Protein AF-A0A9P4QLD8-F1 (afdb_monomer)

Secondary structure (DSSP, 8-state):
----------------------------PPPPEEEEEEEE----TTSEEEEEEEEEE--GGG-EEEEEEEEEEB----S--EEPTT-SSEEEEE-SS-EEEEE----TT--

Organism: NCBI:txid682080

Radius of gyration: 29.02 Å; Cα contacts (8 Å, |Δi|>4): 168; chains: 1; bounding box: 28×88×71 Å

Foldseek 3Di:
DDDDDDDDDDPPPPPPPPPPPPPPPVVVPFDKDKAPWDWDAAQAQQDKTKTKIWIFRPDPVQTDTFIAIDIHRGGLADPDWDATPPDPQWIWHDHPVDIDIGGDDPCVPPD

pLDDT: mean 79.75, std 19.0, range [37.28, 98.5]

Solvent-accessible surface area (backbone atoms only — not comparable to full-atom values): 7178 Å² total; per-residue (Å²): 137,82,90,81,89,82,81,85,81,79,82,77,77,75,73,78,73,66,76,70,76,69,73,75,78,74,66,84,68,87,68,69,47,77,43,79,73,48,76,45,83,35,74,51,64,92,40,71,12,38,40,36,34,36,41,34,33,79,49,82,96,66,57,44,76,39,47,34,69,50,78,43,63,6,58,66,71,46,97,59,77,42,59,25,51,99,42,86,47,38,30,35,31,46,49,94,89,47,76,47,78,47,71,69,76,83,72,89,76,83,124

Sequence (111 aa):
MHFRTAILSLLTASALASPTPRVNEDDDYPILHVTNFGAFVNDDPSMPSHVSFHVVDPRPDNFVETDCILYRAGSLFKTVWVNCENTSDVSFLFASDAMRLQRVFLLDHIQ

Structure (mmCIF, N/CA/C/O backbone):
data_AF-A0A9P4QLD8-F1
#
_entry.id   AF-A0A9P4QLD8-F1
#
loop_
_atom_site.group_PDB
_atom_site.id
_atom_site.type_symbol
_atom_site.label_atom_id
_atom_site.label_alt_id
_atom_site.label_comp_id
_atom_site.label_asym_id
_atom_site.label_entity_id
_atom_site.label_seq_id
_atom_site.pdbx_PDB_ins_code
_atom_site.Cartn_x
_atom_site.Cartn_y
_atom_site.Cartn_z
_atom_site.occupancy
_atom_site.B_iso_or_equiv
_atom_site.auth_seq_id
_atom_site.auth_comp_id
_atom_site.auth_asym_id
_atom_site.auth_atom_id
_atom_site.pdbx_PDB_model_num
ATOM 1 N N . MET A 1 1 ? 1.583 -76.996 52.347 1.00 39.59 1 MET A N 1
ATOM 2 C CA . MET A 1 1 ? 1.034 -76.554 51.042 1.00 39.59 1 MET A CA 1
ATOM 3 C C . MET A 1 1 ? 0.850 -75.042 51.124 1.00 39.59 1 MET A C 1
ATOM 5 O O . MET A 1 1 ? 0.125 -74.598 51.993 1.00 39.59 1 MET A O 1
ATOM 9 N N . HIS A 1 2 ? 1.813 -74.279 50.606 1.00 37.53 2 HIS A N 1
ATOM 10 C CA . HIS A 1 2 ? 1.777 -73.580 49.306 1.00 37.53 2 HIS A CA 1
ATOM 11 C C . HIS A 1 2 ? 0.998 -72.243 49.324 1.00 37.53 2 HIS A C 1
ATOM 13 O O . HIS A 1 2 ? -0.222 -72.227 49.395 1.00 37.53 2 HIS A O 1
ATOM 19 N N . PHE A 1 3 ? 1.797 -71.166 49.269 1.00 49.41 3 PHE A N 1
ATOM 20 C CA . PHE A 1 3 ? 1.601 -69.785 48.791 1.00 49.41 3 PHE A CA 1
ATOM 21 C C . PHE A 1 3 ? 0.222 -69.313 48.295 1.00 49.41 3 PHE A C 1
ATOM 23 O O . PHE A 1 3 ? -0.394 -69.977 47.466 1.00 49.41 3 PHE A O 1
ATOM 30 N N . ARG A 1 4 ? -0.122 -68.063 48.667 1.00 46.09 4 ARG A N 1
ATOM 31 C CA . ARG A 1 4 ? -0.772 -66.998 47.851 1.00 46.09 4 ARG A CA 1
ATOM 32 C C . ARG A 1 4 ? -0.846 -65.720 48.710 1.00 46.09 4 ARG A C 1
ATOM 34 O O . ARG A 1 4 ? -1.633 -65.655 49.641 1.00 46.09 4 ARG A O 1
ATOM 41 N N . THR A 1 5 ? 0.146 -64.830 48.676 1.00 58.03 5 THR A N 1
ATOM 42 C CA . THR A 1 5 ? 0.263 -63.648 47.791 1.00 58.03 5 THR A CA 1
ATOM 43 C C . THR A 1 5 ? -1.036 -62.837 47.686 1.00 58.03 5 THR A C 1
ATOM 45 O O . THR A 1 5 ? -1.925 -63.206 46.926 1.00 58.03 5 THR A O 1
ATOM 48 N N . ALA A 1 6 ? -1.121 -61.711 48.403 1.00 55.94 6 ALA A N 1
ATOM 49 C CA . ALA A 1 6 ? -2.164 -60.699 48.227 1.00 55.94 6 ALA A CA 1
ATOM 50 C C . ALA A 1 6 ? -1.521 -59.313 48.036 1.00 55.94 6 ALA A C 1
ATOM 52 O O . ALA A 1 6 ? -1.149 -58.618 48.974 1.00 55.94 6 ALA A O 1
ATOM 53 N N . ILE A 1 7 ? -1.303 -59.036 46.754 1.00 61.97 7 ILE A N 1
ATOM 54 C CA . ILE A 1 7 ? -1.202 -57.778 46.003 1.00 61.97 7 ILE A CA 1
ATOM 55 C C . ILE A 1 7 ? -1.310 -56.481 46.835 1.00 61.97 7 ILE A C 1
ATOM 57 O O . ILE A 1 7 ? -2.387 -56.082 47.274 1.00 61.97 7 ILE A O 1
ATOM 61 N N . LEU A 1 8 ? -0.179 -55.773 46.940 1.00 50.72 8 LEU A N 1
ATOM 62 C CA . LEU A 1 8 ? -0.100 -54.360 47.315 1.00 50.72 8 LEU A CA 1
ATOM 63 C C . LEU A 1 8 ? -0.787 -53.532 46.212 1.00 50.72 8 LEU A C 1
ATOM 65 O O . LEU A 1 8 ? -0.286 -53.456 45.091 1.00 50.72 8 LEU A O 1
ATOM 69 N N . SER A 1 9 ? -1.948 -52.942 46.500 1.00 49.69 9 SER A N 1
ATOM 70 C CA . SER A 1 9 ? -2.614 -52.028 45.565 1.00 49.69 9 SER A CA 1
ATOM 71 C C . SER A 1 9 ? -1.910 -50.671 45.589 1.00 49.69 9 SER A C 1
ATOM 73 O O . SER A 1 9 ? -2.012 -49.928 46.563 1.00 49.69 9 SER A O 1
ATOM 75 N N . LEU A 1 10 ? -1.175 -50.361 44.519 1.00 51.78 10 LEU A N 1
ATOM 76 C CA . LEU A 1 10 ? -0.629 -49.030 44.259 1.00 51.78 10 LEU A CA 1
ATOM 77 C C . LEU A 1 10 ? -1.789 -48.073 43.948 1.00 51.78 10 LEU A C 1
ATOM 79 O O . LEU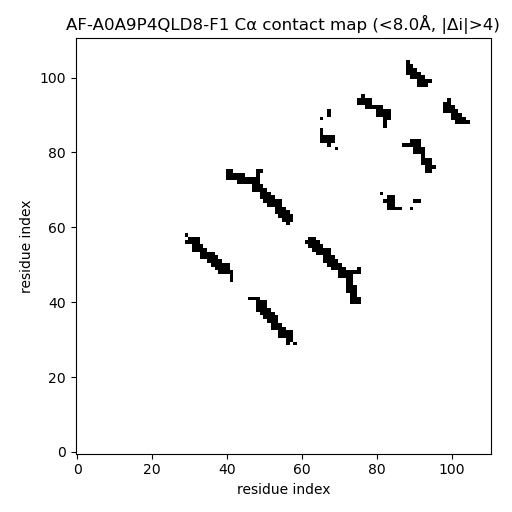 A 1 10 ? -2.415 -48.166 42.894 1.00 51.78 10 LEU A O 1
ATOM 83 N N . LEU A 1 11 ? -2.060 -47.136 44.856 1.00 57.88 11 LEU A N 1
ATOM 84 C CA . LEU A 1 11 ? -2.878 -45.958 44.574 1.00 57.88 11 LEU A CA 1
ATOM 85 C C . LEU A 1 11 ? -2.089 -45.049 43.626 1.00 57.88 11 LEU A C 1
ATOM 87 O O . LEU A 1 11 ? -1.247 -44.258 44.048 1.00 57.88 11 LEU A O 1
ATOM 91 N N . THR A 1 12 ? -2.339 -45.181 42.327 1.00 61.19 12 THR A N 1
ATOM 92 C CA . THR A 1 12 ? -1.891 -44.218 41.323 1.00 61.19 12 THR A CA 1
ATOM 93 C C . THR A 1 12 ? -2.645 -42.911 41.540 1.00 61.19 12 THR A C 1
ATOM 95 O O . THR A 1 12 ? -3.796 -42.768 41.122 1.00 61.19 12 THR A O 1
ATOM 98 N N . ALA A 1 13 ? -1.999 -41.959 42.214 1.00 59.09 13 ALA A N 1
ATOM 99 C CA . ALA A 1 13 ? -2.413 -40.566 42.207 1.00 59.09 13 ALA A CA 1
ATOM 100 C C . ALA A 1 13 ? -2.395 -40.089 40.751 1.00 59.09 13 ALA A C 1
ATOM 102 O O . ALA A 1 13 ? -1.338 -39.850 40.168 1.00 59.09 13 ALA A O 1
ATOM 103 N N . SER A 1 14 ? -3.578 -40.007 40.145 1.00 55.00 14 SER A N 1
ATOM 104 C CA . SER A 1 14 ? -3.750 -39.298 38.886 1.00 55.00 14 SER A CA 1
ATOM 105 C C . SER A 1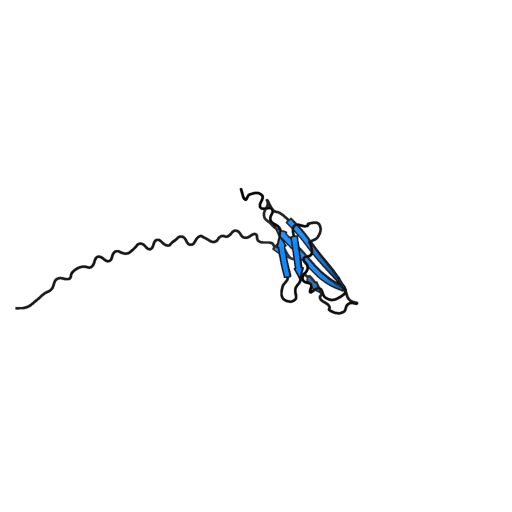 14 ? -3.514 -37.835 39.216 1.00 55.00 14 SER A C 1
ATOM 107 O O . SER A 1 14 ? -4.383 -37.178 39.787 1.00 55.00 14 SER A O 1
ATOM 109 N N . ALA A 1 15 ? -2.302 -37.348 38.952 1.00 59.62 15 ALA A N 1
ATOM 110 C CA . ALA A 1 15 ? -2.064 -35.923 38.895 1.00 59.62 15 ALA A CA 1
ATOM 111 C C . ALA A 1 15 ? -3.119 -35.358 37.941 1.00 59.62 15 ALA A C 1
ATOM 113 O O . ALA A 1 15 ? -3.139 -35.711 36.760 1.00 59.62 15 ALA A O 1
ATOM 114 N N . LEU A 1 16 ? -4.027 -34.532 38.467 1.00 56.09 16 LEU A N 1
ATOM 115 C CA . LEU A 1 16 ? -4.762 -33.595 37.641 1.00 56.09 16 LEU A CA 1
ATOM 116 C C . LEU A 1 16 ? -3.696 -32.707 37.002 1.00 56.09 16 LEU A C 1
ATOM 118 O O . LEU A 1 16 ? -3.296 -31.686 37.555 1.00 56.09 16 LEU A O 1
ATOM 122 N N . ALA A 1 17 ? -3.213 -33.116 35.833 1.00 57.56 17 ALA A N 1
ATOM 123 C CA . ALA A 1 17 ? -2.823 -32.160 34.827 1.00 57.56 17 ALA A CA 1
ATOM 124 C C . ALA A 1 17 ? -4.117 -31.419 34.491 1.00 57.56 17 ALA A C 1
ATOM 126 O O . ALA A 1 17 ? -4.856 -31.805 33.586 1.00 57.56 17 ALA A O 1
ATOM 127 N N . SER A 1 18 ? -4.444 -30.406 35.298 1.00 61.69 18 SER A N 1
ATOM 128 C CA . SER A 1 18 ? -5.328 -29.348 34.847 1.00 61.69 18 SER A CA 1
ATOM 129 C C . SER A 1 18 ? -4.777 -28.949 33.486 1.00 61.69 18 SER A C 1
ATOM 131 O O . SER A 1 18 ? -3.577 -28.657 33.412 1.00 61.69 18 SER A O 1
ATOM 133 N N . PRO A 1 19 ? -5.576 -28.999 32.408 1.00 56.75 19 PRO A N 1
ATOM 134 C CA . PRO A 1 19 ? -5.168 -28.354 31.183 1.00 56.75 19 PRO A CA 1
ATOM 135 C C . PRO A 1 19 ? -4.829 -26.935 31.613 1.00 56.75 19 PRO A C 1
ATOM 137 O O . PRO A 1 19 ? -5.700 -26.221 32.118 1.00 56.75 19 PRO A O 1
ATOM 140 N N . THR A 1 20 ? -3.556 -26.550 31.520 1.00 59.50 20 THR A N 1
ATOM 141 C CA . THR A 1 20 ? -3.214 -25.137 31.519 1.00 59.50 20 THR A CA 1
ATOM 142 C C . THR A 1 20 ? -4.173 -24.547 30.497 1.00 59.50 20 THR A C 1
ATOM 144 O O . THR A 1 20 ? -4.252 -25.114 29.397 1.00 59.50 20 THR A O 1
ATOM 147 N N . PRO A 1 21 ? -4.959 -23.510 30.833 1.00 53.91 21 PRO A N 1
ATOM 148 C CA . PRO A 1 21 ? -5.664 -22.793 29.796 1.00 53.91 21 PRO A CA 1
ATOM 149 C C . PRO A 1 21 ? -4.566 -22.460 28.797 1.00 53.91 21 PRO A C 1
ATOM 151 O O . PRO A 1 21 ? -3.605 -21.767 29.141 1.00 53.91 21 PRO A O 1
ATOM 154 N N . ARG A 1 22 ? -4.633 -23.042 27.594 1.00 52.44 22 ARG A N 1
ATOM 155 C CA . ARG A 1 22 ? -4.015 -22.361 26.474 1.00 52.44 22 ARG A CA 1
ATOM 156 C C . ARG A 1 22 ? -4.698 -21.018 26.559 1.00 52.44 22 ARG A C 1
ATOM 158 O O . ARG A 1 22 ? -5.926 -20.973 26.497 1.00 52.44 22 ARG A O 1
ATOM 165 N N . VAL A 1 23 ? -3.931 -19.986 26.900 1.00 49.44 23 VAL A N 1
ATOM 166 C CA . VAL A 1 23 ? -4.340 -18.621 26.617 1.00 49.44 23 VAL A CA 1
ATOM 167 C C . VAL A 1 23 ? -4.930 -18.740 25.224 1.00 49.44 23 VAL A C 1
ATOM 169 O O . VAL A 1 23 ? -4.248 -19.225 24.318 1.00 49.44 23 VAL A O 1
ATOM 172 N N . ASN A 1 24 ? -6.242 -18.541 25.109 1.00 45.75 24 ASN A N 1
ATOM 173 C CA . ASN A 1 24 ? -6.823 -18.349 23.803 1.00 45.75 24 ASN A CA 1
ATOM 174 C C . ASN A 1 24 ? -6.074 -17.117 23.318 1.00 45.75 24 ASN A C 1
ATOM 176 O O . ASN A 1 24 ? -6.378 -16.012 23.756 1.00 45.75 24 ASN A O 1
ATOM 180 N N . GLU A 1 25 ? -5.035 -17.326 22.515 1.00 51.84 25 GLU A N 1
ATOM 181 C CA . GLU A 1 25 ? -4.438 -16.317 21.655 1.00 51.84 25 GLU A CA 1
ATOM 182 C C . GLU A 1 25 ? -5.484 -15.989 20.575 1.00 51.84 25 GLU A C 1
ATOM 184 O O . GLU A 1 25 ? -5.209 -16.037 19.382 1.00 51.84 25 GLU A O 1
ATOM 189 N N . ASP A 1 26 ? -6.703 -15.632 20.999 1.00 52.44 26 ASP A N 1
ATOM 190 C CA . ASP A 1 26 ? -7.467 -14.571 20.357 1.00 52.44 26 ASP A CA 1
ATOM 191 C C . ASP A 1 26 ? -6.697 -13.278 20.668 1.00 52.44 26 ASP A C 1
ATOM 193 O O . ASP A 1 26 ? -7.160 -12.383 21.376 1.00 52.44 26 ASP A O 1
ATOM 197 N N . ASP A 1 27 ? -5.451 -13.217 20.202 1.00 53.91 27 ASP A N 1
ATOM 198 C CA . ASP A 1 27 ? -4.809 -11.952 19.962 1.00 53.91 27 ASP A CA 1
ATOM 199 C C . ASP A 1 27 ? -5.679 -11.318 18.881 1.00 53.91 27 ASP A C 1
ATOM 201 O O . ASP A 1 27 ? -5.672 -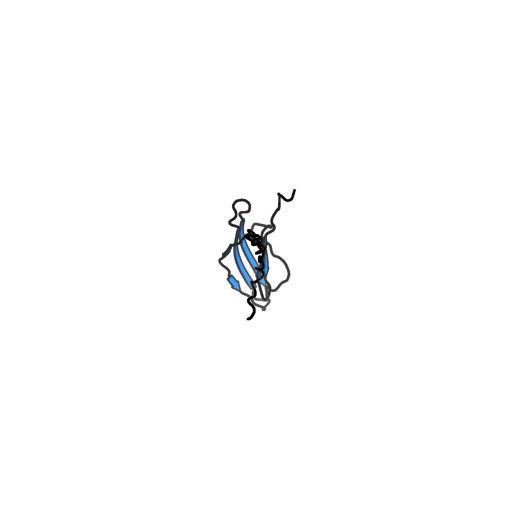11.747 17.723 1.00 53.91 27 ASP A O 1
ATOM 205 N N . ASP A 1 28 ? -6.501 -10.359 19.295 1.00 67.94 28 ASP A N 1
ATOM 206 C CA . ASP A 1 28 ? -7.379 -9.566 18.442 1.00 67.94 28 ASP A CA 1
ATOM 207 C C . ASP A 1 28 ? -6.500 -8.634 17.590 1.00 67.94 28 ASP A C 1
ATOM 209 O O . ASP A 1 28 ? -6.440 -7.412 17.764 1.00 67.94 28 ASP A O 1
ATOM 213 N N . TYR A 1 29 ? -5.678 -9.244 16.730 1.00 71.94 29 TYR A N 1
ATOM 214 C CA . TYR A 1 29 ? -4.802 -8.534 15.829 1.00 71.94 29 TYR A CA 1
ATOM 215 C C . TYR A 1 29 ? -5.687 -7.779 14.848 1.00 71.94 29 TYR A C 1
ATOM 217 O O . TYR A 1 29 ? -6.560 -8.373 14.208 1.00 71.94 29 TYR A O 1
ATOM 225 N N . PRO A 1 30 ? -5.460 -6.472 14.682 1.00 81.88 30 PRO A N 1
ATOM 226 C CA . PRO A 1 30 ? -6.258 -5.689 13.766 1.00 81.88 30 PRO A CA 1
ATOM 227 C C . PRO A 1 30 ? -6.127 -6.222 12.343 1.00 81.88 30 PRO A C 1
ATOM 229 O O . PRO A 1 30 ? -5.030 -6.302 11.788 1.00 81.88 30 PRO A O 1
ATOM 232 N N . ILE A 1 31 ? -7.269 -6.565 11.750 1.00 89.00 31 ILE A N 1
ATOM 233 C CA . ILE A 1 31 ? -7.357 -7.002 10.361 1.00 89.00 31 ILE A CA 1
ATOM 234 C C . ILE A 1 31 ? -7.623 -5.776 9.493 1.00 89.00 31 ILE A C 1
ATOM 236 O O . ILE A 1 31 ? -8.649 -5.112 9.625 1.00 89.00 31 ILE A O 1
ATOM 240 N N . LEU A 1 32 ? -6.697 -5.499 8.577 1.00 93.00 32 LEU A N 1
ATOM 241 C CA . LEU A 1 32 ? -6.878 -4.502 7.528 1.00 93.00 32 LEU A CA 1
ATOM 242 C C . LEU A 1 32 ? -7.386 -5.200 6.267 1.00 93.00 32 LEU A C 1
ATOM 244 O O . LEU A 1 32 ? -6.790 -6.173 5.799 1.00 93.00 32 LEU A O 1
ATOM 248 N N . HIS A 1 33 ? -8.472 -4.695 5.695 1.00 96.31 33 HIS A N 1
ATOM 249 C CA . HIS A 1 33 ? -9.018 -5.201 4.444 1.00 96.31 33 HIS A CA 1
ATOM 250 C C . HIS A 1 33 ? -8.361 -4.478 3.275 1.00 96.31 33 HIS A C 1
ATOM 252 O O . HIS A 1 33 ? -8.506 -3.267 3.133 1.00 96.31 33 HIS A O 1
ATOM 258 N N . VAL A 1 34 ? -7.663 -5.229 2.423 1.00 97.31 34 VAL A N 1
ATOM 259 C CA . VAL A 1 34 ? -7.049 -4.712 1.195 1.00 97.31 34 VAL A CA 1
ATOM 260 C C . VAL A 1 34 ? -7.846 -5.204 -0.006 1.00 97.31 34 VAL A C 1
ATOM 262 O O . VAL A 1 34 ? -7.997 -6.409 -0.205 1.00 97.31 34 VAL A O 1
ATOM 265 N N . THR A 1 35 ? -8.361 -4.282 -0.814 1.00 98.25 35 THR A N 1
ATOM 266 C CA . THR A 1 35 ? -9.193 -4.589 -1.989 1.00 98.25 35 THR A CA 1
ATOM 267 C C . THR A 1 35 ? -8.722 -3.818 -3.222 1.00 98.25 35 THR A C 1
ATOM 269 O O . THR A 1 35 ? -7.839 -2.965 -3.132 1.00 98.25 35 THR A O 1
ATOM 272 N N . ASN A 1 36 ? -9.274 -4.148 -4.396 1.00 98.06 36 ASN A N 1
ATOM 273 C CA . ASN A 1 36 ? -9.004 -3.457 -5.666 1.00 98.06 36 ASN A CA 1
ATOM 274 C C . ASN A 1 36 ? -7.509 -3.339 -6.017 1.00 98.06 36 ASN A C 1
ATOM 276 O O . ASN A 1 36 ? -7.070 -2.344 -6.590 1.00 98.06 36 ASN A O 1
ATOM 280 N N . PHE A 1 37 ? -6.720 -4.356 -5.659 1.00 97.12 37 PHE A N 1
ATOM 281 C CA . PHE A 1 37 ? -5.288 -4.364 -5.926 1.00 97.12 37 PHE A CA 1
ATOM 282 C C . PHE A 1 37 ? -5.004 -4.445 -7.430 1.00 97.12 37 PHE A C 1
ATOM 284 O O . PHE A 1 37 ? -5.462 -5.359 -8.119 1.00 97.12 37 PHE A O 1
ATOM 291 N N . GLY A 1 38 ? -4.190 -3.515 -7.918 1.00 96.38 38 GLY A N 1
ATOM 292 C CA . GLY A 1 38 ? -3.653 -3.501 -9.268 1.00 96.38 38 GLY A CA 1
ATOM 293 C C . GLY A 1 38 ? -2.215 -3.003 -9.257 1.00 96.38 38 GLY A C 1
ATOM 294 O O . GLY A 1 38 ? -1.891 -2.035 -8.572 1.00 96.38 38 GLY A O 1
ATOM 295 N N . ALA A 1 39 ? -1.353 -3.659 -10.027 1.00 94.25 39 ALA A N 1
ATOM 296 C CA . ALA A 1 39 ? 0.031 -3.249 -10.189 1.00 94.25 39 ALA A CA 1
ATOM 297 C C . ALA A 1 39 ? 0.484 -3.451 -11.636 1.00 94.25 39 ALA A C 1
ATOM 299 O O . ALA A 1 39 ? 0.258 -4.504 -12.234 1.00 94.25 39 ALA A O 1
ATOM 300 N N . PHE A 1 40 ? 1.160 -2.445 -12.168 1.00 94.69 40 PHE A N 1
ATOM 301 C CA . PHE A 1 40 ? 1.918 -2.495 -13.403 1.00 94.69 40 PHE A CA 1
ATOM 302 C C . PHE A 1 40 ? 3.362 -2.118 -13.082 1.00 94.69 40 PHE A C 1
ATOM 304 O O . PHE A 1 40 ? 3.639 -0.995 -12.665 1.00 94.69 40 PHE A O 1
ATOM 311 N N . VAL A 1 41 ? 4.287 -3.061 -13.254 1.00 92.31 41 VAL A N 1
ATOM 312 C CA . VAL A 1 41 ? 5.712 -2.845 -12.986 1.00 92.31 41 VAL A CA 1
ATOM 313 C C . VAL A 1 41 ? 6.471 -2.904 -14.298 1.00 92.31 41 VAL A C 1
ATOM 315 O O . VAL A 1 41 ? 6.333 -3.860 -15.059 1.00 92.31 41 VAL A O 1
ATOM 318 N N . ASN A 1 42 ? 7.290 -1.890 -14.539 1.00 92.00 42 ASN A N 1
ATOM 319 C CA . ASN A 1 42 ? 8.197 -1.826 -15.665 1.00 92.00 42 ASN A CA 1
ATOM 320 C C . ASN A 1 42 ? 9.556 -1.279 -15.216 1.00 92.00 42 ASN A C 1
ATOM 322 O O . ASN A 1 42 ? 9.630 -0.351 -14.413 1.00 92.00 42 ASN A O 1
ATOM 326 N N . ASP A 1 43 ? 10.633 -1.837 -15.758 1.00 91.06 43 ASP A N 1
ATOM 327 C CA . ASP A 1 43 ? 11.998 -1.383 -15.493 1.00 91.06 43 ASP A CA 1
ATOM 328 C C . ASP A 1 43 ? 12.476 -0.322 -16.499 1.00 91.06 43 ASP A C 1
ATOM 330 O O . ASP A 1 43 ? 13.503 0.318 -16.273 1.00 91.06 43 ASP A O 1
ATOM 334 N N . ASP A 1 44 ? 11.729 -0.085 -17.584 1.00 93.81 44 ASP A N 1
ATOM 335 C CA . ASP A 1 44 ? 12.011 0.996 -18.531 1.00 93.81 44 ASP A CA 1
ATOM 336 C C . ASP A 1 44 ? 11.761 2.373 -17.877 1.00 93.81 44 ASP A C 1
ATOM 338 O O . ASP A 1 44 ? 10.616 2.695 -17.547 1.00 93.81 44 ASP A O 1
ATOM 342 N N . PRO A 1 45 ? 12.788 3.231 -17.716 1.00 92.06 45 PRO A N 1
ATOM 343 C CA . PRO A 1 45 ? 12.642 4.542 -17.083 1.00 92.06 45 PRO A CA 1
ATOM 344 C C . PRO A 1 45 ? 11.766 5.520 -17.878 1.00 92.06 45 PRO A C 1
ATOM 346 O O . PRO A 1 45 ? 11.375 6.553 -17.338 1.00 92.06 45 PRO A O 1
ATOM 349 N N . SER A 1 46 ? 11.466 5.233 -19.147 1.00 93.75 46 SER A N 1
ATOM 350 C CA . SER A 1 46 ? 10.572 6.041 -19.981 1.00 93.75 46 SER A CA 1
ATOM 351 C C . SER A 1 46 ? 9.093 5.678 -19.822 1.00 93.75 46 SER A C 1
ATOM 353 O O . SER A 1 46 ? 8.228 6.462 -20.216 1.00 93.75 46 SER A O 1
ATOM 355 N N . MET A 1 47 ? 8.789 4.530 -19.209 1.00 94.31 47 MET A N 1
ATOM 356 C CA . MET A 1 47 ? 7.426 4.092 -18.933 1.00 94.31 47 MET A CA 1
ATOM 357 C C . MET A 1 47 ? 7.126 4.177 -17.431 1.00 94.31 47 MET A C 1
ATOM 359 O O . MET A 1 47 ? 7.938 3.760 -16.602 1.00 94.31 47 MET A O 1
ATOM 363 N N . PRO A 1 48 ? 5.958 4.708 -17.042 1.00 93.25 48 PRO A N 1
ATOM 364 C CA . PRO A 1 48 ? 5.574 4.740 -15.646 1.00 93.25 48 PRO A CA 1
ATOM 365 C C . PRO A 1 48 ? 5.129 3.354 -15.183 1.00 93.25 48 PRO A C 1
ATOM 367 O O . PRO A 1 48 ? 4.310 2.702 -15.827 1.00 93.25 48 PRO A O 1
ATOM 370 N N . SER A 1 49 ? 5.623 2.948 -14.024 1.00 94.94 49 SER A N 1
ATOM 371 C CA . SER A 1 49 ? 5.004 1.906 -13.224 1.00 94.94 49 SER A CA 1
ATOM 372 C C . SER A 1 49 ? 3.918 2.489 -12.320 1.00 94.94 49 SER A C 1
ATOM 374 O O . SER A 1 49 ? 3.944 3.673 -11.957 1.00 94.94 49 SER A O 1
ATOM 376 N N . HIS A 1 50 ? 2.981 1.634 -11.924 1.00 94.94 50 HIS A N 1
ATOM 377 C CA . HIS A 1 50 ? 1.833 1.973 -11.095 1.00 94.94 50 HIS A CA 1
ATOM 378 C C . HIS A 1 50 ? 1.531 0.856 -10.093 1.00 94.94 50 HIS A C 1
ATOM 380 O O . HIS A 1 50 ? 1.634 -0.327 -10.407 1.00 94.94 50 HIS A O 1
ATOM 386 N N . VAL A 1 51 ? 1.142 1.232 -8.881 1.00 95.75 51 VAL A N 1
ATOM 387 C CA . VAL A 1 51 ? 0.474 0.335 -7.935 1.00 95.75 51 VAL A CA 1
ATOM 388 C C . VAL A 1 51 ? -0.664 1.092 -7.270 1.00 95.75 51 VAL A C 1
ATOM 390 O O . VAL A 1 51 ? -0.516 2.268 -6.931 1.00 95.75 51 VAL A O 1
ATOM 393 N N . SER A 1 52 ? -1.805 0.428 -7.129 1.00 97.38 52 SER A N 1
ATOM 394 C CA . SER A 1 52 ? -3.006 0.970 -6.507 1.00 97.38 52 SER A CA 1
ATOM 395 C C . SER A 1 52 ? -3.752 -0.113 -5.743 1.00 97.38 52 SER A C 1
ATOM 397 O O . SER A 1 52 ? -3.890 -1.232 -6.238 1.00 97.38 52 SER A O 1
ATOM 399 N N . PHE A 1 53 ? -4.260 0.219 -4.567 1.00 98.19 53 PHE A N 1
ATOM 400 C CA . PHE A 1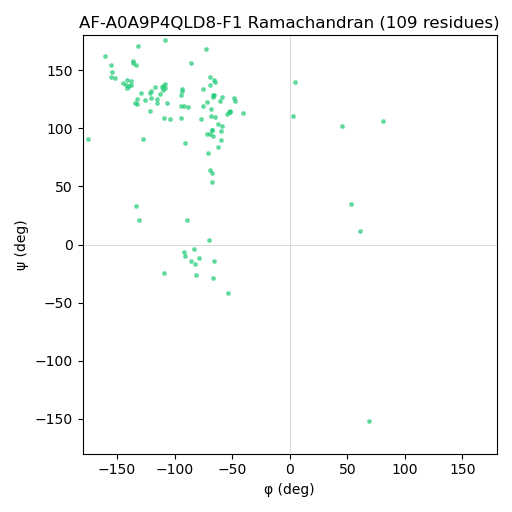 53 ? -5.155 -0.635 -3.792 1.00 98.19 53 PHE A CA 1
ATOM 401 C C . PHE A 1 53 ? -5.922 0.210 -2.777 1.00 98.19 53 PHE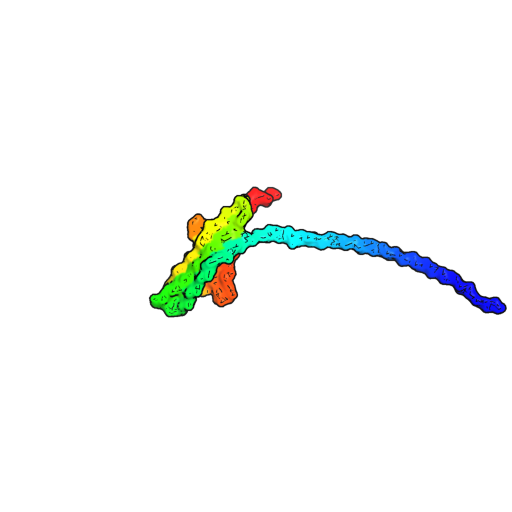 A C 1
ATOM 403 O O . PHE A 1 53 ? -5.519 1.327 -2.461 1.00 98.19 53 PHE A O 1
ATOM 410 N N . HIS A 1 54 ? -7.008 -0.344 -2.260 1.00 98.50 54 HIS A N 1
ATOM 411 C CA . HIS A 1 54 ? -7.870 0.295 -1.278 1.00 98.50 54 HIS A CA 1
ATOM 412 C C . HIS A 1 54 ? -7.730 -0.405 0.076 1.00 98.50 54 HIS A C 1
ATOM 414 O O . HIS A 1 54 ? -7.708 -1.640 0.120 1.00 98.50 54 HIS A O 1
ATOM 420 N N . VAL A 1 55 ? -7.634 0.358 1.165 1.00 97.75 55 VAL A N 1
ATOM 421 C CA . VAL A 1 55 ? -7.458 -0.149 2.533 1.00 97.75 55 VAL A CA 1
ATOM 422 C C . VAL A 1 55 ? -8.612 0.299 3.418 1.00 97.75 55 VAL A C 1
ATOM 424 O O . VAL A 1 55 ? -8.909 1.489 3.482 1.00 97.75 55 VAL A O 1
ATOM 427 N N . VAL A 1 56 ? -9.182 -0.650 4.165 1.00 96.75 56 VAL A N 1
ATOM 428 C CA . VAL A 1 56 ? -10.170 -0.391 5.218 1.00 96.75 56 VAL A CA 1
ATOM 429 C C . VAL A 1 56 ? -9.726 -1.020 6.538 1.00 96.75 56 VAL A C 1
ATOM 431 O O . VAL A 1 56 ? -9.498 -2.228 6.612 1.00 96.75 56 VAL A O 1
ATOM 434 N N . ASP A 1 57 ? -9.643 -0.210 7.590 1.00 94.12 57 ASP A N 1
ATOM 435 C CA . ASP A 1 57 ? -9.644 -0.655 8.986 1.00 94.12 57 ASP A CA 1
ATOM 436 C C . ASP A 1 57 ? -11.090 -0.578 9.504 1.00 94.12 57 ASP A C 1
ATOM 438 O O . ASP A 1 57 ? -11.617 0.524 9.657 1.00 94.12 57 ASP A O 1
ATOM 442 N N . PRO A 1 58 ? -11.777 -1.710 9.737 1.00 92.50 58 PRO A N 1
ATOM 443 C CA . PRO A 1 58 ? -13.209 -1.722 10.024 1.00 92.50 58 PRO A CA 1
ATOM 444 C C . PRO A 1 58 ? -13.521 -1.442 11.500 1.00 92.50 58 PRO A C 1
ATOM 446 O O . PRO A 1 58 ? -14.691 -1.408 11.884 1.00 92.50 58 PRO A O 1
ATOM 449 N N . ARG A 1 59 ? -12.500 -1.302 12.354 1.00 89.75 59 ARG A N 1
ATOM 450 C CA . ARG A 1 59 ? -12.688 -1.151 13.798 1.00 89.75 59 ARG A CA 1
ATOM 451 C C . ARG A 1 59 ? -13.266 0.237 14.084 1.00 89.75 59 ARG A C 1
ATOM 453 O O . ARG A 1 59 ? -12.610 1.216 13.743 1.00 89.75 59 ARG A O 1
ATOM 460 N N . PRO A 1 60 ? -14.435 0.358 14.738 1.00 88.44 60 PRO A N 1
ATOM 461 C CA . PRO A 1 60 ? -15.128 1.640 14.890 1.00 88.44 60 PRO A CA 1
ATOM 462 C C . PRO A 1 60 ? -14.273 2.760 15.495 1.00 88.44 60 PRO A C 1
ATOM 464 O O . PRO A 1 60 ? -14.284 3.878 14.990 1.00 88.44 60 PRO A O 1
ATOM 467 N N . ASP A 1 61 ? -13.478 2.447 16.520 1.00 87.19 61 ASP A N 1
ATOM 468 C CA . ASP A 1 61 ? -12.650 3.436 17.226 1.00 87.19 61 ASP A CA 1
ATOM 469 C C . ASP A 1 61 ? -11.363 3.809 16.470 1.00 87.19 61 ASP A C 1
ATOM 471 O O . ASP A 1 61 ? -10.679 4.760 16.834 1.00 87.19 61 ASP A O 1
ATOM 475 N N . ASN A 1 62 ? -11.009 3.054 15.425 1.00 87.12 62 ASN A N 1
ATOM 476 C CA . ASN A 1 62 ? -9.782 3.232 14.641 1.00 87.12 62 ASN A CA 1
ATOM 477 C C . ASN A 1 62 ? -10.057 3.261 13.130 1.00 87.12 62 ASN A C 1
ATOM 479 O O . ASN A 1 62 ? -9.146 3.000 12.336 1.00 87.12 62 ASN A O 1
ATOM 483 N N . PHE A 1 63 ? -11.301 3.566 12.748 1.00 91.44 63 PHE A N 1
ATOM 484 C CA . PHE A 1 63 ? -11.765 3.440 11.376 1.00 91.44 63 PHE A CA 1
ATOM 485 C C . PHE A 1 63 ? -10.920 4.298 10.439 1.00 91.44 63 PHE A C 1
ATOM 487 O O . PHE A 1 63 ? -10.753 5.501 10.648 1.00 91.44 63 PHE A O 1
ATOM 494 N N . VAL A 1 64 ? -10.403 3.667 9.390 1.00 93.44 64 VAL A N 1
ATOM 495 C CA . VAL A 1 64 ? -9.699 4.336 8.299 1.00 93.44 64 VAL A CA 1
ATOM 496 C C . VAL A 1 64 ? -10.118 3.694 6.997 1.00 93.44 64 VAL A C 1
ATOM 498 O O . VAL A 1 64 ? -10.142 2.474 6.880 1.00 93.44 64 VAL A O 1
ATOM 501 N N . GLU A 1 65 ? -10.375 4.537 6.010 1.00 96.94 65 GLU A N 1
ATOM 502 C CA . GLU A 1 65 ? -10.641 4.155 4.634 1.00 96.94 65 GLU A CA 1
ATOM 503 C C . GLU A 1 65 ? -9.786 5.052 3.737 1.00 96.94 65 GLU A C 1
ATOM 505 O O . GLU A 1 65 ? -9.843 6.280 3.842 1.00 96.94 65 GLU A O 1
ATOM 510 N N . THR A 1 66 ? -8.917 4.456 2.921 1.00 97.88 66 THR A N 1
ATOM 511 C CA . THR A 1 66 ? -7.963 5.207 2.093 1.00 97.88 66 THR A CA 1
ATOM 512 C C . THR A 1 66 ? -7.555 4.424 0.852 1.00 97.88 66 THR A C 1
ATOM 514 O O . THR A 1 66 ? -7.453 3.195 0.872 1.00 97.88 66 THR A O 1
ATOM 517 N N . ASP A 1 67 ? -7.279 5.154 -0.224 1.00 98.25 67 ASP A N 1
ATOM 518 C CA . ASP A 1 67 ? -6.648 4.622 -1.422 1.00 98.25 67 ASP A CA 1
ATOM 519 C C . ASP A 1 67 ? -5.133 4.820 -1.345 1.00 98.25 67 ASP A C 1
ATOM 521 O O . ASP A 1 67 ? -4.625 5.887 -1.012 1.00 98.25 67 ASP A O 1
ATOM 525 N N . CYS A 1 68 ? -4.377 3.781 -1.663 1.00 97.50 68 CYS A N 1
ATOM 526 C CA . CYS A 1 68 ? -2.923 3.805 -1.675 1.00 97.50 68 CYS A CA 1
ATOM 527 C C . CYS A 1 68 ? -2.458 3.738 -3.124 1.00 97.50 68 CYS A C 1
ATOM 529 O O . CYS A 1 68 ? -2.597 2.699 -3.769 1.00 97.50 68 CYS A O 1
ATOM 531 N N . ILE A 1 69 ? -1.919 4.843 -3.641 1.00 96.06 69 ILE A N 1
ATOM 532 C CA . ILE A 1 69 ? -1.561 4.972 -5.055 1.00 96.06 69 ILE A CA 1
ATOM 533 C C . ILE A 1 69 ? -0.121 5.466 -5.185 1.00 96.06 69 ILE A C 1
ATOM 535 O O . ILE A 1 69 ? 0.277 6.456 -4.573 1.00 96.06 69 ILE A O 1
ATOM 539 N N . LEU A 1 70 ? 0.675 4.789 -6.013 1.00 94.38 70 LEU A N 1
ATOM 540 C CA . LEU A 1 70 ? 2.024 5.223 -6.363 1.00 94.38 70 LEU A CA 1
ATOM 541 C C . LEU A 1 70 ? 2.244 5.113 -7.868 1.00 94.38 70 LEU A C 1
ATOM 543 O O . LEU A 1 70 ? 2.184 4.027 -8.442 1.00 94.38 70 LEU A O 1
ATOM 547 N N . TYR A 1 71 ? 2.585 6.249 -8.473 1.00 93.94 71 TYR A N 1
ATOM 548 C CA . TYR A 1 71 ? 3.081 6.350 -9.841 1.00 93.94 71 TYR A CA 1
ATOM 549 C C . TYR A 1 71 ? 4.553 6.748 -9.829 1.00 93.94 71 TYR A C 1
ATOM 551 O O . TYR A 1 71 ? 4.960 7.660 -9.102 1.00 93.94 71 TYR A O 1
ATOM 559 N N . ARG A 1 72 ? 5.370 6.086 -10.649 1.00 90.56 72 ARG A N 1
ATOM 560 C CA . ARG A 1 72 ? 6.791 6.423 -10.787 1.00 90.56 72 ARG A CA 1
ATOM 561 C C . ARG A 1 72 ? 7.333 5.985 -12.143 1.00 90.56 72 ARG A C 1
ATOM 563 O O . ARG A 1 72 ? 6.975 4.928 -12.631 1.00 90.56 72 ARG A O 1
ATOM 570 N N . ALA A 1 73 ? 8.243 6.773 -12.709 1.00 89.56 73 ALA A N 1
ATOM 571 C CA . ALA A 1 73 ? 9.019 6.388 -13.886 1.00 89.56 73 ALA A CA 1
ATOM 572 C C . ALA A 1 73 ? 9.981 5.222 -13.581 1.00 89.56 73 ALA A C 1
ATOM 574 O O . ALA A 1 73 ? 10.763 5.304 -12.626 1.00 89.56 73 ALA A O 1
ATOM 575 N N . GLY A 1 74 ? 9.941 4.163 -14.393 1.00 88.38 74 GLY A N 1
ATOM 576 C CA . GLY A 1 74 ? 10.717 2.943 -14.171 1.00 88.38 74 GLY A CA 1
ATOM 577 C C . GLY A 1 74 ? 10.245 2.143 -12.955 1.00 88.38 74 GLY A C 1
ATOM 578 O O . GLY A 1 74 ? 9.075 2.195 -12.573 1.00 88.38 74 GLY A O 1
ATOM 579 N N . SER A 1 75 ? 11.164 1.394 -12.345 1.00 87.25 75 SER A N 1
ATOM 580 C CA . SER A 1 75 ? 10.831 0.359 -11.360 1.00 87.25 75 SER A CA 1
ATOM 581 C C . SER A 1 75 ? 10.203 0.896 -10.062 1.00 87.25 75 SER A C 1
ATOM 583 O O . SER A 1 75 ? 10.626 1.920 -9.504 1.00 87.25 75 SER A O 1
ATOM 585 N N . LEU A 1 76 ? 9.215 0.162 -9.529 1.00 85.38 76 LEU A N 1
ATOM 586 C CA . LEU A 1 76 ? 8.599 0.449 -8.222 1.00 85.38 76 LEU A CA 1
ATOM 587 C C . LEU A 1 76 ? 9.392 -0.099 -7.045 1.00 85.38 76 LEU A C 1
ATOM 589 O O . LEU A 1 76 ? 9.163 0.358 -5.926 1.00 85.38 76 LEU A O 1
ATOM 593 N N . PHE A 1 77 ? 10.320 -1.029 -7.280 1.00 82.00 77 PHE A N 1
ATOM 594 C CA . PHE A 1 77 ? 11.078 -1.681 -6.219 1.00 82.00 77 PHE A CA 1
ATOM 595 C C . PHE A 1 77 ? 11.994 -0.668 -5.518 1.00 82.00 77 PHE A C 1
ATOM 597 O O . PHE A 1 77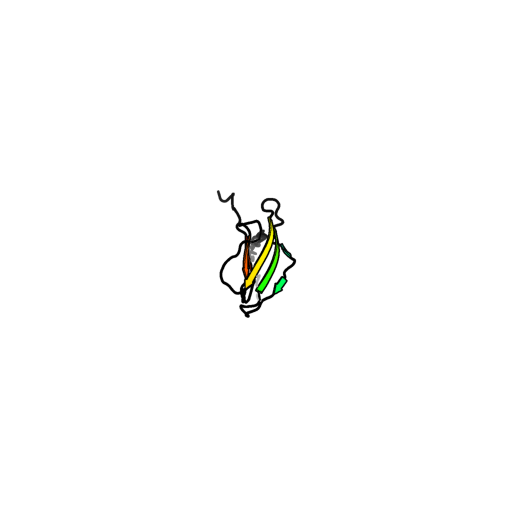 ? 13.117 -0.393 -5.940 1.00 82.00 77 PHE A O 1
ATOM 604 N N . LYS A 1 78 ? 11.495 -0.073 -4.431 1.00 66.62 78 LYS A N 1
ATOM 605 C CA . LYS A 1 78 ? 12.256 0.775 -3.511 1.00 66.62 78 LYS A CA 1
ATOM 606 C C . LYS A 1 78 ? 11.960 0.386 -2.071 1.00 66.62 78 LYS A C 1
ATOM 608 O O . LYS A 1 78 ? 10.885 -0.087 -1.736 1.00 66.62 78 LYS A O 1
ATOM 613 N N . THR A 1 79 ? 12.918 0.682 -1.204 1.00 66.56 79 THR A N 1
ATOM 614 C CA . THR A 1 79 ? 12.875 0.436 0.243 1.00 66.56 79 THR A CA 1
ATOM 615 C C . THR A 1 79 ? 12.276 1.594 1.056 1.00 66.56 79 THR A C 1
ATOM 617 O O . THR A 1 79 ? 12.542 1.699 2.250 1.00 66.56 79 THR A O 1
ATOM 620 N N . VAL A 1 80 ? 11.491 2.485 0.439 1.00 87.12 80 VAL A N 1
ATOM 621 C CA . VAL A 1 80 ? 10.926 3.666 1.120 1.00 87.12 80 VAL A CA 1
ATOM 622 C C . VAL A 1 80 ? 9.422 3.499 1.294 1.00 87.12 80 VAL A C 1
ATOM 624 O O . VAL A 1 80 ? 8.733 3.138 0.343 1.00 87.12 80 VAL A O 1
ATOM 627 N N . TRP A 1 81 ? 8.939 3.786 2.500 1.00 92.69 81 TRP A N 1
ATOM 628 C CA . TRP A 1 81 ? 7.518 3.832 2.828 1.00 92.69 81 TRP A CA 1
ATOM 629 C C . TRP A 1 81 ? 6.838 5.029 2.161 1.00 92.69 81 TRP A C 1
ATOM 631 O O . TRP A 1 81 ? 7.380 6.135 2.145 1.00 92.69 81 TRP A O 1
ATOM 641 N N . VAL 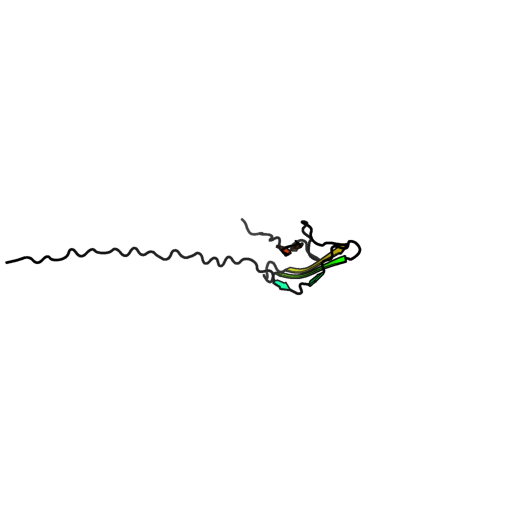A 1 82 ? 5.651 4.799 1.613 1.00 93.69 82 VAL A N 1
ATOM 642 C CA . VAL A 1 82 ? 4.820 5.803 0.946 1.00 93.69 82 VAL A CA 1
ATOM 643 C C . VAL A 1 82 ? 3.490 5.875 1.678 1.00 93.69 82 VAL A C 1
ATOM 645 O O . VAL A 1 82 ? 2.842 4.850 1.871 1.00 93.69 82 VAL A O 1
ATOM 648 N N . ASN A 1 83 ? 3.090 7.071 2.100 1.00 96.00 83 ASN A N 1
ATOM 649 C CA . ASN A 1 83 ? 1.788 7.277 2.729 1.00 96.00 83 ASN A CA 1
ATOM 650 C C . ASN A 1 83 ? 0.668 7.100 1.698 1.00 96.00 83 ASN A C 1
ATOM 652 O O . ASN A 1 83 ? 0.831 7.480 0.536 1.00 96.00 83 ASN A O 1
ATOM 656 N N . CYS A 1 84 ? -0.455 6.539 2.132 1.00 96.38 84 CYS A N 1
ATOM 657 C CA . CYS A 1 84 ? -1.662 6.462 1.319 1.00 96.38 84 CYS A CA 1
ATOM 658 C C . CYS A 1 84 ? -2.334 7.837 1.198 1.00 96.38 84 CYS A C 1
ATOM 660 O O . CYS A 1 84 ? -1.958 8.807 1.863 1.00 96.38 84 CYS A O 1
ATOM 662 N N . GLU A 1 85 ? -3.303 7.955 0.300 1.00 95.38 85 GLU A N 1
ATOM 663 C CA . GLU A 1 85 ? -3.958 9.225 0.031 1.00 95.38 85 GLU A CA 1
ATOM 664 C C . GLU A 1 85 ? -4.737 9.717 1.253 1.00 95.38 85 GLU A C 1
ATOM 666 O O . GLU A 1 85 ? -5.412 8.962 1.953 1.00 95.38 85 GLU A O 1
ATOM 671 N N . ASN A 1 86 ? -4.665 11.025 1.499 1.00 90.81 86 ASN A N 1
ATOM 672 C CA . ASN A 1 86 ? -5.436 11.712 2.537 1.00 90.81 86 ASN A CA 1
ATOM 673 C C . ASN A 1 86 ? -5.169 11.245 3.984 1.00 90.81 86 ASN A C 1
ATOM 675 O O . ASN A 1 86 ? -5.897 11.651 4.886 1.00 90.81 86 ASN A O 1
ATOM 679 N N . THR A 1 87 ? -4.123 10.446 4.239 1.00 91.50 87 THR A N 1
ATOM 680 C CA . THR A 1 87 ? -3.752 10.030 5.598 1.00 91.50 87 THR A CA 1
ATOM 681 C C . THR A 1 87 ? -2.256 9.734 5.761 1.00 91.50 87 THR A C 1
ATOM 683 O O . THR A 1 87 ? -1.609 9.197 4.868 1.00 91.50 87 THR A O 1
ATOM 686 N N . SER A 1 88 ? -1.683 10.072 6.920 1.00 91.31 88 SER A N 1
ATOM 687 C CA . SER A 1 88 ? -0.324 9.660 7.324 1.00 91.31 88 SER A CA 1
ATOM 688 C C . SER A 1 88 ? -0.301 8.357 8.120 1.00 91.31 88 SER A C 1
ATOM 690 O O . SER A 1 88 ? 0.764 7.847 8.459 1.00 91.31 88 SER A O 1
ATOM 692 N N . ASP A 1 89 ? -1.479 7.848 8.453 1.00 92.38 89 ASP A N 1
ATOM 693 C CA . ASP A 1 89 ? -1.656 6.733 9.370 1.00 92.38 89 ASP A CA 1
ATOM 694 C C . ASP A 1 89 ? -1.442 5.379 8.707 1.00 92.38 89 ASP A C 1
ATOM 696 O O . ASP A 1 89 ? -1.097 4.405 9.379 1.00 92.38 89 ASP A O 1
ATOM 700 N N . VAL A 1 90 ? -1.666 5.332 7.396 1.00 95.31 90 VAL A N 1
ATOM 701 C CA . VAL A 1 90 ? -1.476 4.157 6.556 1.00 95.31 90 VAL A CA 1
ATOM 702 C C . VAL A 1 90 ? -0.365 4.468 5.572 1.00 95.31 90 VAL A C 1
ATOM 704 O O . VAL A 1 90 ? -0.423 5.447 4.827 1.00 95.31 90 VAL A O 1
ATOM 707 N N . SER A 1 91 ? 0.651 3.618 5.560 1.00 96.00 91 SER A N 1
ATOM 708 C CA . SER A 1 91 ? 1.731 3.683 4.589 1.00 96.00 91 SER A CA 1
ATOM 709 C C . SER A 1 91 ? 2.063 2.295 4.075 1.00 96.00 91 SER A C 1
ATOM 711 O O . SER A 1 91 ? 1.791 1.279 4.718 1.00 96.00 91 SER A O 1
ATOM 713 N N . PHE A 1 92 ? 2.640 2.234 2.885 1.00 95.56 92 PHE A N 1
ATOM 714 C CA . PHE A 1 92 ? 2.996 0.978 2.257 1.00 95.56 92 PHE A CA 1
ATOM 715 C C . PHE A 1 92 ? 4.383 1.017 1.638 1.00 95.56 92 PHE A C 1
ATOM 717 O O . PHE A 1 92 ? 4.937 2.071 1.321 1.00 95.56 92 PHE A O 1
ATOM 724 N N . LEU A 1 93 ? 4.940 -0.172 1.463 1.00 94.31 93 LEU A N 1
ATOM 725 C CA . LEU A 1 93 ? 6.210 -0.405 0.803 1.00 94.31 93 LEU A CA 1
ATOM 726 C C . LEU A 1 93 ? 6.033 -1.538 -0.203 1.00 94.31 93 LEU A C 1
ATOM 728 O O . LEU A 1 93 ? 5.584 -2.629 0.149 1.00 94.31 93 LEU A O 1
ATOM 732 N N . PHE A 1 94 ? 6.387 -1.272 -1.458 1.00 91.88 94 PHE A N 1
ATOM 733 C CA . PHE A 1 94 ? 6.281 -2.233 -2.549 1.00 91.88 94 PHE A CA 1
ATOM 734 C C . PHE A 1 94 ? 7.668 -2.793 -2.889 1.00 91.88 94 PHE A C 1
ATOM 736 O O . PHE A 1 94 ? 8.524 -2.085 -3.425 1.00 91.88 94 PHE A O 1
ATOM 743 N N . ALA A 1 95 ? 7.901 -4.056 -2.531 1.00 88.69 95 ALA A N 1
ATOM 744 C CA . ALA A 1 95 ? 9.147 -4.780 -2.767 1.00 88.69 95 ALA A CA 1
ATOM 745 C C . ALA A 1 95 ? 8.966 -5.853 -3.853 1.00 88.69 95 ALA A C 1
ATOM 747 O O . ALA A 1 95 ? 7.872 -6.056 -4.375 1.00 88.69 95 ALA A O 1
ATOM 748 N N . SER A 1 96 ? 10.058 -6.526 -4.222 1.00 85.56 96 SER A N 1
ATOM 749 C CA . SER A 1 96 ? 10.062 -7.544 -5.282 1.00 85.56 96 SER A CA 1
ATOM 750 C C . SER A 1 96 ? 9.253 -8.794 -4.948 1.00 85.56 96 SER A C 1
ATOM 752 O O . SER A 1 96 ? 8.766 -9.467 -5.848 1.00 85.56 96 SER A O 1
ATOM 754 N N . ASP A 1 97 ? 9.150 -9.125 -3.666 1.00 86.75 97 ASP A N 1
ATOM 755 C CA . ASP A 1 97 ? 8.550 -10.354 -3.152 1.00 86.75 97 ASP A CA 1
ATOM 756 C C . ASP A 1 97 ? 7.215 -10.119 -2.440 1.00 86.75 97 ASP A C 1
ATOM 758 O O . ASP A 1 97 ? 6.394 -11.029 -2.342 1.00 86.75 97 ASP A O 1
ATOM 762 N N . ALA A 1 98 ? 6.995 -8.906 -1.936 1.00 88.62 98 ALA A N 1
ATOM 763 C CA . ALA A 1 98 ? 5.822 -8.581 -1.151 1.00 88.62 98 ALA A CA 1
ATOM 764 C C . ALA A 1 98 ? 5.484 -7.089 -1.192 1.00 88.62 98 ALA A C 1
ATOM 766 O O . ALA A 1 98 ? 6.347 -6.216 -1.311 1.00 88.62 98 ALA A O 1
ATOM 767 N N . MET A 1 99 ? 4.205 -6.805 -0.966 1.00 91.44 99 MET A N 1
ATOM 768 C CA . MET A 1 99 ? 3.755 -5.509 -0.484 1.00 91.44 99 MET A CA 1
ATOM 769 C C . MET A 1 99 ? 3.662 -5.567 1.039 1.00 91.44 99 MET A C 1
ATOM 771 O O . MET A 1 99 ? 3.088 -6.501 1.599 1.00 91.44 99 MET A O 1
ATOM 775 N N . ARG A 1 100 ? 4.218 -4.564 1.712 1.00 93.62 100 ARG A N 1
ATOM 776 C CA . ARG A 1 100 ? 4.081 -4.385 3.157 1.00 93.62 100 ARG A CA 1
ATOM 777 C C . ARG A 1 100 ? 3.180 -3.194 3.419 1.00 93.62 100 ARG A C 1
ATOM 779 O O . ARG A 1 100 ? 3.319 -2.167 2.761 1.00 93.62 100 ARG A O 1
ATOM 786 N N . LEU A 1 101 ? 2.292 -3.345 4.389 1.00 94.38 101 LEU A N 1
ATOM 787 C CA . LEU A 1 101 ? 1.386 -2.307 4.851 1.00 94.38 101 LEU A CA 1
ATOM 788 C C . LEU A 1 101 ? 1.713 -2.011 6.312 1.00 94.38 101 LEU A C 1
ATOM 790 O O . LEU A 1 101 ? 1.933 -2.930 7.100 1.00 94.38 101 LEU A O 1
ATOM 794 N N . GLN A 1 102 ? 1.763 -0.736 6.660 1.00 92.62 102 GLN A N 1
ATOM 795 C CA . GLN A 1 102 ? 1.934 -0.262 8.020 1.00 92.62 102 GLN A CA 1
ATOM 796 C C . GLN A 1 102 ? 0.740 0.618 8.369 1.00 92.62 102 GLN A C 1
ATOM 798 O O . GLN A 1 102 ? 0.405 1.546 7.636 1.00 92.62 102 GLN A O 1
ATOM 803 N N . ARG A 1 103 ? 0.132 0.333 9.520 1.00 89.88 103 ARG A N 1
ATOM 804 C CA . ARG A 1 103 ? -0.838 1.198 10.185 1.00 89.88 103 ARG A CA 1
ATOM 805 C C . ARG A 1 103 ? -0.227 1.645 11.503 1.00 89.88 103 ARG A C 1
ATOM 807 O O . ARG A 1 103 ? 0.157 0.808 12.318 1.00 89.88 103 ARG A O 1
ATOM 814 N N . VAL A 1 104 ? -0.092 2.951 11.702 1.00 84.88 104 VAL A N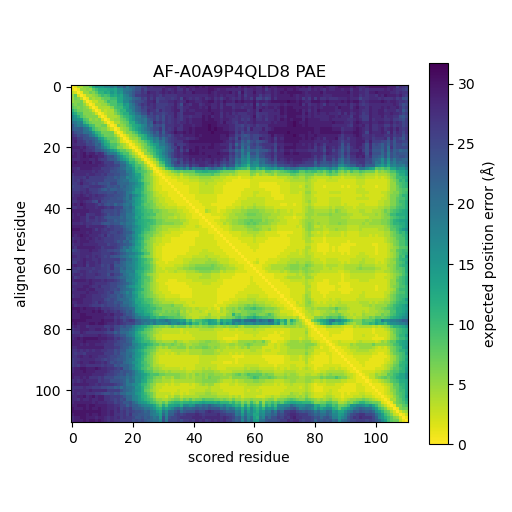 1
ATOM 815 C CA . VAL A 1 104 ? 0.309 3.500 13.002 1.00 84.88 104 VAL A CA 1
ATOM 816 C C . VAL A 1 104 ? -0.897 3.408 13.923 1.00 84.88 104 VAL A C 1
ATOM 818 O O . VAL A 1 104 ? -1.926 3.992 13.617 1.00 84.88 104 VAL A O 1
ATOM 821 N N . PHE A 1 105 ? -0.798 2.684 15.033 1.00 73.81 105 PHE A N 1
ATOM 822 C CA . PHE A 1 105 ? -1.828 2.716 16.069 1.00 73.81 105 PHE A CA 1
ATOM 823 C C . PHE A 1 105 ? -1.413 3.752 17.111 1.00 73.81 105 PHE A C 1
ATOM 825 O O . PHE A 1 105 ? -0.353 3.614 17.725 1.00 73.81 105 PHE A O 1
ATOM 832 N N . LEU A 1 106 ? -2.224 4.790 17.311 1.00 60.88 106 LEU A N 1
ATOM 833 C CA . LEU A 1 106 ? -2.113 5.605 18.515 1.00 60.88 106 LEU A CA 1
ATOM 834 C C . LEU A 1 106 ? -2.640 4.741 19.661 1.00 60.88 106 LEU A C 1
ATOM 836 O O . LEU A 1 106 ? -3.843 4.613 19.865 1.00 60.88 106 LEU A O 1
ATOM 840 N N . LEU A 1 107 ? -1.739 4.053 20.359 1.00 55.66 107 LEU A N 1
ATOM 841 C CA . LEU A 1 107 ? -2.070 3.424 21.632 1.00 55.66 107 LEU A CA 1
ATOM 842 C C . LEU A 1 107 ? -2.262 4.540 22.664 1.00 55.66 107 LEU A C 1
ATOM 844 O O . LEU A 1 107 ? -1.381 4.793 23.479 1.00 55.66 107 LEU A O 1
ATOM 848 N N . ASP A 1 108 ? -3.421 5.193 22.649 1.00 46.72 108 ASP A N 1
ATOM 849 C CA . ASP A 1 108 ? -3.779 6.204 23.652 1.00 46.72 108 ASP A CA 1
ATOM 850 C C . ASP A 1 108 ? -4.041 5.589 25.048 1.00 46.72 108 ASP A C 1
ATOM 852 O O . ASP A 1 108 ? -4.375 6.302 25.996 1.00 46.72 108 ASP A O 1
ATOM 856 N N . HIS A 1 109 ? -3.852 4.272 25.224 1.00 42.00 109 HIS A N 1
ATOM 857 C CA . HIS A 1 109 ? -4.164 3.540 26.459 1.00 42.00 109 HIS A CA 1
ATOM 858 C C . HIS A 1 109 ? -3.072 2.571 26.949 1.00 42.00 109 HIS A C 1
ATOM 860 O O . HIS A 1 109 ? -3.391 1.566 27.579 1.00 42.00 109 HIS A O 1
ATOM 866 N N . ILE A 1 110 ? -1.784 2.872 26.742 1.00 46.41 110 ILE A N 1
ATOM 867 C CA . ILE A 1 110 ? -0.759 2.350 27.666 1.00 46.41 110 ILE A CA 1
ATOM 868 C C . ILE A 1 110 ? -0.566 3.399 28.768 1.00 46.41 110 ILE A C 1
ATOM 870 O O . ILE A 1 1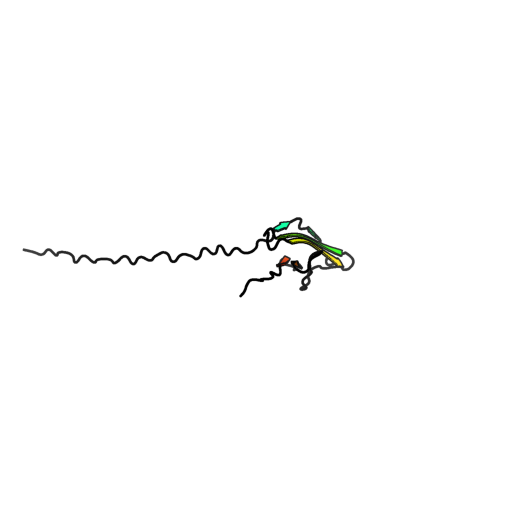10 ? 0.268 4.295 28.642 1.00 46.41 110 ILE A O 1
ATOM 874 N N . GLN A 1 111 ? -1.391 3.312 29.815 1.00 37.28 111 GLN A N 1
ATOM 875 C CA . GLN A 1 111 ? -1.065 3.858 31.138 1.00 37.28 111 GLN A CA 1
ATOM 876 C C . GLN A 1 111 ? -0.412 2.772 31.987 1.00 37.28 111 GLN A C 1
ATOM 878 O O . GLN A 1 111 ? -0.900 1.621 31.935 1.00 37.28 111 GLN A O 1
#

Mean predicted aligned error: 12.79 Å

Nearest PDB structures (foldseek):
  6bhx-assembly1_B  TM=5.140E-01  e=5.292E-01  Bacillus subtilis subsp. subtilis str. 168
  3e99-assembly1_A  TM=3.142E-01  e=5.292E-01  Burkholderia mallei ATCC 23344
  6of9-assembly1_E  TM=2.959E-01  e=3.798E+00  Chlamydomonas reinhardtii
  8xrt-assembly3_C  TM=3.338E-01  e=3.404E+00  Cellulosimicrobium
  6w40-assembly1_B  TM=3.029E-01  e=4.727E+00  synthetic construct